Protein AF-A0A109FZC6-F1 (afdb_monomer_lite)

Organism: Bacillus mycoides (NCBI:txid1405)

Radius of gyration: 13.99 Å; chains: 1; bounding box: 40×23×31 Å

Secondary structure (DSSP, 8-state):
--SSTTSS-HHHHHHHHHHHHHHHTSTT--HHHHHHHHHHHHHHHHHHHHHHHHHHHTT-

Sequence (60 aa):
MSGILAKFTYKQLHTMKHAILKYMLRDGITEEDFKIEQALLLKINYLIEEMKTSNKINKN

Foldseek 3Di:
DDDPLPPDDLVRLVVLLVVLVVVLPDPPDDPVNNVVSVVVNVVSVVSNVVVVVVVVVVPD

Structure (mmCIF, N/CA/C/O backbone):
data_AF-A0A109FZC6-F1
#
_entry.id   AF-A0A109FZC6-F1
#
loop_
_atom_site.group_PDB
_atom_site.id
_atom_site.type_symbol
_atom_site.label_atom_id
_atom_site.label_alt_id
_atom_site.label_comp_id
_atom_site.label_asym_id
_atom_site.label_entity_id
_atom_site.label_seq_id
_atom_site.pdbx_PDB_ins_code
_atom_site.Cartn_x
_atom_site.Cartn_y
_atom_site.Cartn_z
_atom_site.occupancy
_atom_site.B_iso_or_equiv
_atom_site.auth_seq_id
_atom_site.auth_comp_id
_atom_site.auth_asym_id
_atom_site.auth_atom_id
_atom_site.pdbx_PDB_model_num
ATOM 1 N N . MET A 1 1 ? 15.235 -12.670 -14.721 1.00 38.47 1 MET A N 1
ATOM 2 C CA . MET A 1 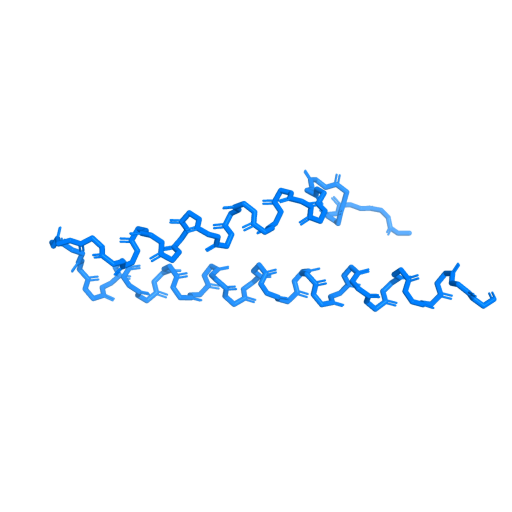1 ? 14.261 -13.119 -13.702 1.00 38.47 1 MET A CA 1
ATOM 3 C C . MET A 1 1 ? 13.073 -12.170 -13.737 1.00 38.47 1 MET A C 1
ATOM 5 O O . MET A 1 1 ? 13.153 -11.061 -13.238 1.00 38.47 1 MET A O 1
ATOM 9 N N . SER A 1 2 ? 12.035 -12.577 -14.463 1.00 53.28 2 SER A N 1
ATOM 10 C CA . SER A 1 2 ? 10.775 -11.858 -14.673 1.00 53.28 2 SER A CA 1
ATOM 11 C C . SER A 1 2 ? 9.704 -12.567 -13.846 1.00 53.28 2 SER A C 1
ATOM 13 O O . SER A 1 2 ? 9.712 -13.797 -13.817 1.00 53.28 2 SER A O 1
ATOM 15 N N . GLY A 1 3 ? 8.804 -11.842 -13.177 1.00 47.03 3 GLY A N 1
ATOM 16 C CA . GLY A 1 3 ? 7.647 -12.515 -12.576 1.00 47.03 3 GLY A CA 1
ATOM 17 C C . GLY A 1 3 ? 6.638 -11.658 -11.818 1.00 47.03 3 GLY A C 1
ATOM 18 O O . GLY A 1 3 ? 5.446 -11.928 -11.919 1.00 47.03 3 GLY A O 1
ATOM 19 N N . ILE A 1 4 ? 7.056 -10.622 -11.083 1.00 50.34 4 ILE A N 1
ATOM 20 C CA . ILE A 1 4 ? 6.110 -9.837 -10.253 1.00 50.34 4 ILE A CA 1
ATOM 21 C C . ILE A 1 4 ? 6.210 -8.328 -10.507 1.00 50.34 4 ILE A C 1
ATOM 23 O O . ILE A 1 4 ? 5.177 -7.661 -10.558 1.00 50.34 4 ILE A O 1
ATOM 27 N N . LEU A 1 5 ? 7.404 -7.799 -10.802 1.00 51.22 5 LEU A N 1
ATOM 28 C CA . LEU A 1 5 ? 7.589 -6.367 -11.084 1.00 51.22 5 LEU A CA 1
ATOM 29 C C . LEU A 1 5 ? 6.895 -5.882 -12.375 1.00 51.22 5 LEU A C 1
ATOM 31 O O . LEU A 1 5 ? 6.706 -4.687 -12.564 1.00 51.22 5 LEU A O 1
ATOM 35 N N . ALA A 1 6 ? 6.486 -6.802 -13.256 1.00 53.59 6 ALA A N 1
ATOM 36 C CA . ALA A 1 6 ? 5.858 -6.488 -14.540 1.00 53.59 6 ALA A CA 1
ATOM 37 C C . ALA A 1 6 ? 4.338 -6.227 -14.471 1.00 53.59 6 ALA A C 1
ATOM 39 O O . ALA A 1 6 ? 3.748 -5.876 -15.490 1.00 53.59 6 ALA A O 1
ATOM 40 N N . LYS A 1 7 ? 3.670 -6.407 -13.318 1.00 69.00 7 LYS A N 1
ATOM 41 C CA . LYS A 1 7 ? 2.199 -6.263 -13.252 1.00 69.00 7 LYS A CA 1
ATOM 42 C C . LYS A 1 7 ? 1.703 -4.824 -13.098 1.00 69.00 7 LYS A C 1
ATOM 44 O O . LYS A 1 7 ? 0.565 -4.557 -13.474 1.00 69.00 7 LYS A O 1
ATOM 49 N N . PHE A 1 8 ? 2.524 -3.902 -12.593 1.00 75.75 8 PHE A N 1
ATOM 50 C CA . PHE A 1 8 ? 2.112 -2.515 -12.371 1.00 75.75 8 PHE A CA 1
ATOM 51 C C . PHE A 1 8 ? 3.178 -1.526 -12.835 1.00 75.75 8 PHE A C 1
ATOM 53 O O . PHE A 1 8 ? 4.348 -1.617 -12.480 1.00 75.75 8 PHE A O 1
ATOM 60 N N . THR A 1 9 ? 2.756 -0.548 -13.629 1.00 84.81 9 THR A N 1
ATOM 61 C CA . THR A 1 9 ? 3.583 0.589 -14.034 1.00 84.81 9 THR A CA 1
ATOM 62 C C . THR A 1 9 ? 3.819 1.537 -12.858 1.00 84.81 9 THR A C 1
ATOM 64 O O . THR A 1 9 ? 3.000 1.642 -11.944 1.00 84.81 9 THR A O 1
ATOM 67 N N . TYR A 1 10 ? 4.895 2.326 -12.928 1.00 85.50 10 TYR A N 1
ATOM 68 C CA . TYR A 1 10 ? 5.198 3.364 -11.935 1.00 85.50 10 TYR A CA 1
ATOM 69 C C . TYR A 1 10 ? 4.005 4.305 -11.690 1.00 85.50 10 TYR A C 1
ATOM 71 O O . TYR A 1 10 ? 3.679 4.630 -10.550 1.00 85.50 10 TYR A O 1
ATOM 79 N N . LYS A 1 11 ? 3.297 4.693 -12.761 1.00 89.25 11 LYS A N 1
ATOM 80 C CA . LYS A 1 11 ? 2.094 5.532 -12.672 1.00 89.25 11 LYS A CA 1
ATOM 81 C C . LYS A 1 11 ? 0.965 4.832 -11.910 1.00 89.25 11 LYS A C 1
ATOM 83 O O . LYS A 1 11 ? 0.345 5.461 -11.060 1.00 89.25 11 LYS A O 1
ATOM 88 N N . GLN A 1 12 ? 0.731 3.543 -12.170 1.00 90.50 12 GLN A N 1
ATOM 89 C CA . GLN A 1 12 ? -0.281 2.755 -11.458 1.00 90.50 12 GLN A CA 1
ATOM 90 C C . GLN A 1 12 ? 0.040 2.623 -9.964 1.00 90.50 12 GLN A C 1
ATOM 92 O O . GLN A 1 12 ? -0.866 2.769 -9.150 1.00 90.50 12 GLN A O 1
ATOM 97 N N . LEU A 1 13 ? 1.311 2.443 -9.587 1.00 91.12 13 LEU A N 1
ATOM 98 C CA . LEU A 1 13 ? 1.716 2.402 -8.175 1.00 91.12 13 LEU A CA 1
ATOM 99 C C . LEU A 1 13 ? 1.426 3.725 -7.450 1.00 91.12 13 LEU A C 1
ATOM 101 O O . LEU A 1 13 ? 0.906 3.718 -6.336 1.00 91.12 13 LEU A O 1
ATOM 105 N N . HIS A 1 14 ? 1.690 4.868 -8.090 1.00 91.62 14 HIS A N 1
ATOM 106 C CA . HIS A 1 14 ? 1.331 6.180 -7.532 1.00 91.62 14 HIS A CA 1
ATOM 107 C C . HIS A 1 14 ? -0.182 6.380 -7.421 1.00 91.62 14 HIS A C 1
ATOM 109 O O . HIS A 1 14 ? -0.655 6.939 -6.433 1.00 91.62 14 HIS A O 1
ATOM 115 N N . THR A 1 15 ? -0.958 5.887 -8.390 1.00 94.44 15 THR A N 1
ATOM 116 C CA . THR A 1 15 ? -2.425 5.899 -8.304 1.00 94.44 15 THR A CA 1
ATOM 117 C C . THR A 1 15 ? -2.926 5.064 -7.125 1.00 94.44 15 THR A C 1
ATOM 119 O O . THR A 1 15 ? -3.774 5.539 -6.373 1.00 94.44 15 THR A O 1
ATOM 122 N N . MET A 1 16 ? -2.376 3.864 -6.917 1.00 93.19 16 MET A N 1
ATOM 123 C CA . MET A 1 16 ? -2.731 3.006 -5.780 1.00 93.19 16 MET A CA 1
ATOM 124 C C . MET A 1 16 ? -2.363 3.651 -4.445 1.00 93.19 16 MET A C 1
ATOM 126 O O . MET A 1 16 ? -3.195 3.704 -3.545 1.00 93.19 16 MET A O 1
ATOM 130 N N . LYS A 1 17 ? -1.158 4.226 -4.340 1.00 93.69 17 LYS A N 1
ATOM 131 C CA . LYS A 1 17 ? -0.724 4.992 -3.164 1.00 93.69 17 LYS A CA 1
ATOM 132 C C . LYS A 1 17 ? -1.728 6.090 -2.808 1.00 93.69 17 LYS A C 1
ATOM 134 O O . LYS A 1 17 ? -2.108 6.230 -1.651 1.00 93.69 17 LYS A O 1
ATOM 139 N N . HIS A 1 18 ? -2.168 6.859 -3.804 1.00 94.69 18 HIS A N 1
ATOM 140 C CA . HIS A 1 18 ? -3.133 7.941 -3.605 1.00 94.69 18 HIS A CA 1
ATOM 141 C C . HIS A 1 18 ? -4.514 7.436 -3.176 1.00 94.69 18 HIS A C 1
ATOM 143 O O . HIS A 1 18 ? -5.153 8.044 -2.321 1.00 94.69 18 HIS A O 1
ATOM 149 N N . ALA A 1 19 ? -4.973 6.323 -3.753 1.00 93.75 19 ALA A N 1
ATOM 150 C CA . ALA A 1 19 ? -6.248 5.710 -3.394 1.00 93.75 19 ALA A CA 1
ATOM 151 C C . ALA A 1 19 ? -6.260 5.229 -1.935 1.00 93.75 19 ALA A C 1
ATOM 153 O O . ALA A 1 19 ? -7.204 5.534 -1.212 1.00 93.75 19 ALA A O 1
ATOM 154 N N . ILE A 1 20 ? -5.187 4.567 -1.492 1.00 93.38 20 ILE A N 1
ATOM 155 C CA . ILE A 1 20 ? -5.037 4.086 -0.111 1.00 93.38 20 ILE A CA 1
ATOM 156 C C . ILE A 1 20 ? -5.030 5.254 0.870 1.00 93.38 20 ILE A C 1
ATOM 158 O O . ILE A 1 20 ? -5.785 5.251 1.834 1.00 93.38 20 ILE A O 1
ATOM 162 N N . LEU A 1 21 ? -4.252 6.304 0.589 1.00 93.44 21 LEU A N 1
ATOM 163 C CA . LEU A 1 21 ? -4.224 7.494 1.443 1.00 93.44 21 LEU A CA 1
ATOM 164 C C . LEU A 1 21 ? -5.607 8.141 1.570 1.00 93.44 21 LEU A C 1
ATOM 166 O O . LEU A 1 21 ? -5.996 8.538 2.661 1.00 93.44 21 LEU A O 1
ATOM 170 N N . LYS A 1 22 ? -6.378 8.212 0.479 1.00 93.81 22 LYS A N 1
ATOM 171 C CA . LYS A 1 22 ? -7.760 8.711 0.528 1.00 93.81 22 LYS A CA 1
ATOM 172 C C . LYS A 1 22 ? -8.690 7.802 1.323 1.00 93.81 22 LYS A C 1
ATOM 174 O O . LYS A 1 22 ? -9.536 8.309 2.049 1.00 93.81 22 LYS A O 1
ATOM 179 N N . TYR A 1 23 ? -8.548 6.488 1.177 1.00 91.69 23 TYR A N 1
ATOM 180 C CA . TYR A 1 23 ? -9.352 5.517 1.913 1.00 91.69 23 TYR A CA 1
ATOM 181 C C . TYR A 1 23 ? -9.077 5.590 3.420 1.00 91.69 23 TYR A C 1
ATOM 183 O O . TYR A 1 23 ? -10.011 5.609 4.212 1.00 91.69 23 TYR A O 1
ATOM 191 N N . MET A 1 24 ? -7.810 5.746 3.809 1.00 90.12 24 MET A N 1
ATOM 192 C CA . MET A 1 24 ? -7.395 5.891 5.207 1.00 90.12 24 MET A CA 1
ATOM 193 C C . MET A 1 24 ? -7.865 7.191 5.875 1.00 90.12 24 MET A C 1
ATOM 195 O O . MET A 1 24 ? -7.905 7.261 7.098 1.00 90.12 24 MET A O 1
ATOM 199 N N . LEU A 1 25 ? -8.212 8.215 5.090 1.00 91.44 25 LEU A N 1
ATOM 200 C CA . LEU A 1 25 ? -8.767 9.486 5.575 1.00 91.44 25 LEU A CA 1
ATOM 201 C C . LEU A 1 25 ? -10.300 9.472 5.684 1.00 91.44 25 LEU A C 1
ATOM 203 O O . LEU A 1 25 ? -10.894 10.492 6.028 1.00 91.44 25 LEU A O 1
ATOM 207 N N . ARG A 1 26 ? -10.956 8.362 5.331 1.00 91.56 26 ARG A N 1
ATOM 208 C CA . ARG A 1 26 ? -12.414 8.252 5.341 1.00 91.56 26 ARG A CA 1
ATOM 209 C C . ARG A 1 26 ? -12.945 8.103 6.768 1.00 91.56 26 ARG A C 1
ATOM 211 O O . ARG A 1 26 ? -12.436 7.302 7.549 1.00 91.56 26 ARG A O 1
ATOM 218 N N . ASP A 1 27 ? -14.051 8.786 7.047 1.00 88.69 27 ASP A N 1
ATOM 219 C CA . ASP A 1 27 ? -14.805 8.599 8.285 1.00 88.69 27 ASP A CA 1
ATOM 220 C C . ASP A 1 27 ? -15.361 7.170 8.397 1.00 88.69 27 ASP A C 1
ATOM 222 O O . ASP A 1 27 ? -15.943 6.626 7.452 1.00 88.69 27 ASP A O 1
ATOM 226 N N . GLY A 1 28 ? -15.197 6.567 9.576 1.00 89.25 28 GLY A N 1
ATOM 227 C CA . GLY A 1 28 ? -15.667 5.210 9.866 1.00 89.25 28 GLY A CA 1
ATOM 228 C C . GLY A 1 28 ? -14.685 4.090 9.511 1.00 89.25 28 GLY A C 1
ATOM 229 O O . GLY A 1 28 ? -15.093 2.931 9.496 1.00 89.25 28 GLY A O 1
ATOM 230 N N . ILE A 1 29 ? -13.414 4.404 9.231 1.00 90.62 29 ILE A N 1
ATOM 231 C CA . ILE A 1 29 ? -12.365 3.386 9.107 1.00 90.62 29 ILE A CA 1
ATOM 232 C C . ILE A 1 29 ? -12.065 2.749 10.470 1.00 90.62 29 ILE A C 1
ATOM 234 O O . ILE A 1 29 ? -11.940 3.444 11.481 1.00 90.62 29 ILE A O 1
ATOM 238 N N . THR A 1 30 ? -11.953 1.421 10.508 1.00 93.75 30 THR A N 1
ATOM 239 C CA . THR A 1 30 ? -11.560 0.716 11.731 1.00 93.75 30 THR A CA 1
ATOM 240 C C . THR A 1 30 ? -10.043 0.753 11.921 1.00 93.75 30 THR A C 1
ATOM 242 O O . THR A 1 30 ? -9.275 0.937 10.976 1.00 93.75 30 THR A O 1
ATOM 245 N N . GLU A 1 31 ? -9.573 0.553 13.153 1.00 91.12 31 GLU A N 1
ATOM 246 C CA . GLU A 1 31 ? -8.132 0.462 13.424 1.00 91.12 31 GLU A CA 1
ATOM 247 C C . GLU A 1 31 ? -7.484 -0.731 12.691 1.00 91.12 31 GLU A C 1
ATOM 249 O O . GLU A 1 31 ? -6.315 -0.676 12.302 1.00 91.12 31 GLU A O 1
ATOM 254 N N . GLU A 1 32 ? -8.245 -1.805 12.475 1.00 93.25 32 GLU A N 1
ATOM 255 C CA . GLU A 1 32 ? -7.798 -2.981 11.730 1.00 93.25 32 GLU A CA 1
ATOM 256 C C . GLU A 1 32 ? -7.639 -2.673 10.237 1.00 93.25 32 GLU A C 1
ATOM 258 O O . GLU A 1 32 ? -6.564 -2.919 9.683 1.00 93.25 32 GLU A O 1
ATOM 263 N N . ASP A 1 33 ? -8.634 -2.026 9.619 1.00 90.00 33 ASP A N 1
ATOM 264 C CA . ASP A 1 33 ? -8.532 -1.525 8.243 1.00 90.00 33 ASP A CA 1
ATOM 265 C C . ASP A 1 33 ? -7.323 -0.594 8.098 1.00 90.00 33 ASP A C 1
ATOM 267 O O . ASP A 1 33 ? -6.519 -0.739 7.181 1.00 90.00 33 ASP A O 1
ATOM 271 N N . PHE A 1 34 ? -7.121 0.318 9.052 1.00 92.00 34 PHE A N 1
ATOM 272 C CA . PHE A 1 34 ? -5.983 1.234 9.045 1.00 92.00 34 PHE A CA 1
ATOM 273 C C . PHE A 1 34 ? -4.633 0.498 9.092 1.00 92.00 34 PHE A C 1
ATOM 275 O O . PHE A 1 34 ? -3.696 0.876 8.387 1.00 92.00 34 PHE A O 1
ATOM 282 N N . LYS A 1 35 ? -4.503 -0.571 9.888 1.00 93.88 35 LYS A N 1
ATOM 283 C CA . LYS A 1 35 ? -3.281 -1.399 9.941 1.00 93.88 35 LYS A CA 1
ATOM 284 C C . LYS A 1 35 ? -3.041 -2.149 8.631 1.00 93.88 35 LYS A C 1
ATOM 286 O O . LYS A 1 35 ? -1.903 -2.185 8.155 1.00 93.88 35 LYS A O 1
ATOM 291 N N . ILE A 1 36 ? -4.091 -2.713 8.037 1.00 93.00 36 ILE A N 1
ATOM 292 C CA . ILE A 1 36 ? -4.018 -3.424 6.753 1.00 93.00 36 ILE A CA 1
ATOM 293 C C . ILE A 1 36 ? -3.591 -2.462 5.637 1.00 93.00 36 ILE A C 1
ATOM 295 O O . ILE A 1 36 ? -2.654 -2.752 4.886 1.00 93.00 36 ILE A O 1
ATOM 299 N N . GLU A 1 37 ? -4.213 -1.288 5.573 1.00 92.75 37 GLU A N 1
ATOM 300 C CA . GLU A 1 37 ? -3.939 -0.269 4.559 1.00 92.75 37 GLU A CA 1
ATOM 301 C C . GLU A 1 37 ? -2.546 0.352 4.719 1.00 92.75 37 GLU A C 1
ATOM 303 O O . GLU A 1 37 ? -1.840 0.560 3.730 1.00 92.75 37 GLU A O 1
ATOM 308 N N . GLN A 1 38 ? -2.066 0.544 5.953 1.00 93.88 38 GLN A N 1
ATOM 309 C CA . GLN A 1 38 ? -0.671 0.926 6.199 1.00 93.88 38 GLN A CA 1
ATOM 310 C C . GLN A 1 38 ? 0.321 -0.121 5.682 1.00 93.88 38 GLN A C 1
ATOM 312 O O . GLN A 1 38 ? 1.319 0.230 5.047 1.00 93.88 38 GLN A O 1
ATOM 317 N N . ALA A 1 39 ? 0.064 -1.409 5.925 1.00 94.25 39 ALA A N 1
ATOM 318 C CA . ALA A 1 39 ? 0.930 -2.477 5.433 1.00 94.25 39 ALA A CA 1
ATOM 319 C C . ALA A 1 39 ? 0.951 -2.522 3.894 1.00 94.25 39 ALA A C 1
ATOM 321 O O . ALA A 1 39 ? 2.004 -2.745 3.287 1.00 94.25 39 ALA A O 1
ATOM 322 N N . LEU A 1 40 ? -0.192 -2.268 3.251 1.00 93.12 40 LEU A N 1
ATOM 323 C CA . LEU A 1 40 ? -0.296 -2.165 1.797 1.00 93.12 40 LEU A CA 1
ATOM 324 C C . LEU A 1 40 ? 0.453 -0.936 1.254 1.00 93.12 40 LEU A C 1
ATOM 326 O O . LEU A 1 40 ? 1.199 -1.049 0.276 1.00 93.12 40 LEU A O 1
ATOM 330 N N . LEU A 1 41 ? 0.331 0.213 1.923 1.00 94.44 41 LEU A N 1
ATOM 331 C CA . LEU A 1 41 ? 1.036 1.450 1.583 1.00 94.44 41 LEU A CA 1
ATOM 332 C C . LEU A 1 41 ? 2.561 1.269 1.623 1.00 94.44 41 LEU A C 1
ATOM 334 O O . LEU A 1 41 ? 3.265 1.737 0.724 1.00 94.44 41 LEU A O 1
ATOM 338 N N . LEU A 1 42 ? 3.077 0.561 2.633 1.00 94.38 42 LEU A N 1
ATOM 339 C CA . LEU A 1 42 ? 4.504 0.244 2.752 1.00 94.38 42 LEU A CA 1
ATOM 340 C C . LEU A 1 42 ? 4.998 -0.610 1.579 1.00 94.38 42 LEU A C 1
ATOM 342 O O . LEU A 1 42 ? 6.029 -0.288 0.986 1.00 94.38 42 LEU A O 1
ATOM 346 N N . LYS A 1 43 ? 4.243 -1.644 1.187 1.00 92.56 43 LYS A N 1
ATOM 347 C CA . LYS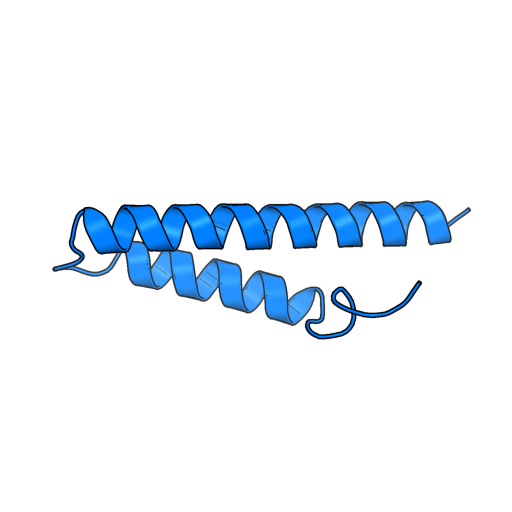 A 1 43 ? 4.580 -2.488 0.026 1.00 92.56 43 LYS A CA 1
ATOM 348 C C . LYS A 1 43 ? 4.618 -1.685 -1.275 1.00 92.56 43 LYS A C 1
ATOM 350 O O . LYS A 1 43 ? 5.542 -1.847 -2.066 1.00 92.56 43 LYS A O 1
ATOM 355 N N . ILE A 1 44 ? 3.6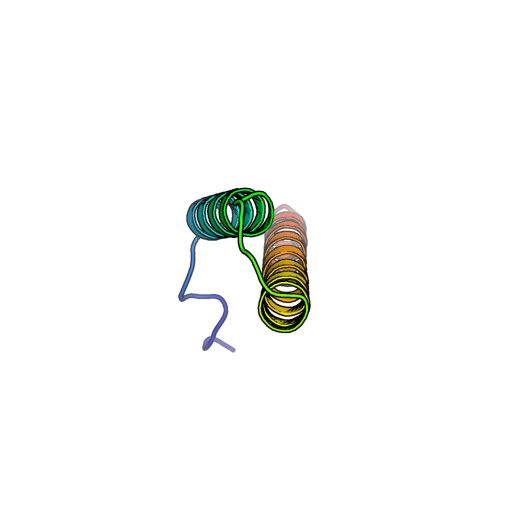53 -0.791 -1.491 1.00 91.25 44 ILE A N 1
ATOM 356 C CA . ILE A 1 44 ? 3.619 0.059 -2.691 1.00 91.25 44 ILE A CA 1
ATOM 357 C C . ILE A 1 44 ? 4.788 1.045 -2.707 1.00 91.25 44 ILE A C 1
ATOM 359 O O . ILE A 1 44 ? 5.421 1.216 -3.747 1.00 91.25 44 ILE A O 1
ATOM 363 N N . ASN A 1 45 ? 5.115 1.667 -1.571 1.00 91.81 45 ASN A N 1
ATOM 364 C CA . ASN A 1 45 ? 6.276 2.555 -1.482 1.00 91.81 45 ASN A CA 1
ATOM 365 C C . ASN A 1 45 ? 7.584 1.808 -1.774 1.00 91.81 45 ASN A C 1
ATOM 367 O O . ASN A 1 45 ? 8.414 2.327 -2.516 1.00 91.81 45 ASN A O 1
ATOM 371 N N . TYR A 1 46 ? 7.739 0.586 -1.259 1.00 91.62 46 TYR A N 1
ATOM 372 C CA . TYR A 1 46 ? 8.890 -0.261 -1.569 1.00 91.62 46 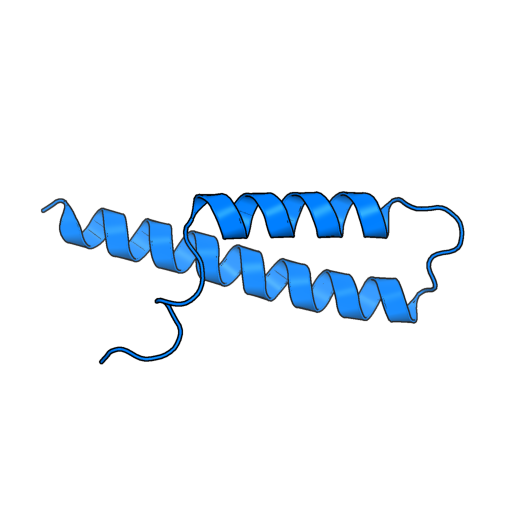TYR A CA 1
ATOM 373 C C . TYR A 1 46 ? 9.018 -0.517 -3.078 1.00 91.62 46 TYR A C 1
ATOM 375 O O . TYR A 1 46 ? 10.073 -0.256 -3.650 1.00 91.62 46 TYR A O 1
ATOM 383 N N . LEU A 1 47 ? 7.930 -0.916 -3.747 1.00 89.06 47 LEU A N 1
ATOM 384 C CA . LEU A 1 47 ? 7.926 -1.151 -5.198 1.00 89.06 47 LEU A CA 1
ATOM 385 C C . LEU A 1 47 ? 8.259 0.116 -6.004 1.00 89.06 47 LEU A C 1
ATOM 387 O O . LEU A 1 47 ? 8.967 0.050 -7.007 1.00 89.06 47 LEU A O 1
ATOM 391 N N . ILE A 1 48 ? 7.780 1.286 -5.568 1.00 89.44 48 ILE A N 1
ATOM 392 C CA . ILE A 1 48 ? 8.107 2.575 -6.198 1.00 89.44 48 ILE A CA 1
ATOM 393 C C . ILE A 1 48 ? 9.614 2.853 -6.117 1.00 89.44 48 ILE A C 1
ATOM 395 O O . ILE A 1 48 ? 10.209 3.265 -7.116 1.00 89.44 48 ILE A O 1
ATOM 399 N N . GLU A 1 49 ? 10.234 2.639 -4.955 1.00 89.25 49 GLU A N 1
ATOM 400 C CA . GLU A 1 49 ? 11.677 2.840 -4.767 1.00 89.25 49 GLU A CA 1
ATOM 401 C C . GLU A 1 49 ? 12.516 1.791 -5.506 1.00 89.25 49 GLU A C 1
ATOM 403 O O . GLU A 1 49 ? 13.541 2.130 -6.105 1.00 89.25 49 GLU A O 1
ATOM 408 N N . GLU A 1 50 ? 12.057 0.542 -5.564 1.00 88.25 50 GLU A N 1
ATOM 409 C CA . GLU A 1 50 ? 12.690 -0.517 -6.353 1.00 88.25 50 GLU A CA 1
ATOM 410 C C . GLU A 1 50 ? 12.689 -0.171 -7.852 1.00 88.25 50 GLU A C 1
ATOM 412 O O . GLU A 1 50 ? 13.726 -0.258 -8.517 1.00 88.25 50 GLU A O 1
ATOM 417 N N . MET A 1 51 ? 11.563 0.321 -8.387 1.00 85.88 51 MET A N 1
ATOM 418 C CA . MET A 1 51 ? 11.477 0.782 -9.778 1.00 85.88 51 MET A CA 1
ATOM 419 C C . MET A 1 51 ? 12.350 2.012 -10.040 1.00 85.88 51 MET A C 1
ATOM 421 O O . MET A 1 51 ? 12.996 2.090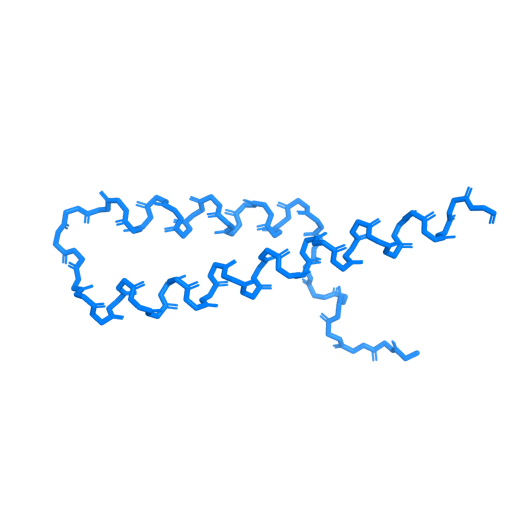 -11.085 1.00 85.88 51 MET A O 1
ATOM 425 N N . LYS A 1 52 ? 12.400 2.981 -9.115 1.00 84.69 52 LYS A N 1
ATOM 426 C CA . LYS A 1 52 ? 13.304 4.141 -9.227 1.00 84.69 52 LYS A CA 1
ATOM 427 C C . LYS A 1 52 ? 14.762 3.703 -9.281 1.00 84.69 52 LYS A C 1
ATOM 429 O O . LYS A 1 52 ? 15.508 4.190 -10.127 1.00 84.69 52 LYS A O 1
ATOM 434 N N . THR A 1 53 ? 15.146 2.779 -8.406 1.00 83.44 53 THR A N 1
ATOM 435 C CA . THR A 1 53 ? 16.511 2.251 -8.318 1.00 83.44 53 THR A CA 1
ATOM 436 C C . THR A 1 53 ? 16.870 1.475 -9.583 1.00 83.44 53 THR A C 1
ATOM 438 O O . THR A 1 53 ? 17.894 1.759 -10.199 1.00 83.44 53 THR A O 1
ATOM 441 N N . SER A 1 54 ? 15.981 0.597 -10.053 1.00 77.31 54 SER A N 1
ATOM 442 C CA . SER A 1 54 ? 16.155 -0.167 -11.299 1.00 77.31 54 SER A CA 1
ATOM 443 C C . SER A 1 54 ? 16.286 0.740 -12.529 1.00 77.31 54 SER A C 1
ATOM 445 O O . SER A 1 54 ? 17.174 0.554 -13.358 1.00 77.31 54 SER A O 1
ATOM 447 N N . ASN A 1 55 ? 15.457 1.784 -12.623 1.00 68.00 55 ASN A N 1
ATOM 448 C CA . ASN A 1 55 ? 15.533 2.767 -13.709 1.00 68.00 55 ASN A CA 1
ATOM 449 C C . ASN A 1 55 ? 16.789 3.649 -13.639 1.00 68.00 55 ASN A C 1
ATOM 451 O O . ASN A 1 55 ? 17.234 4.151 -14.669 1.00 68.00 55 ASN A O 1
ATOM 455 N N . LYS A 1 56 ? 17.348 3.871 -12.443 1.00 64.62 56 LYS A N 1
ATOM 456 C CA . LYS A 1 56 ? 18.598 4.619 -12.256 1.00 64.62 56 LYS A CA 1
ATOM 457 C C . LYS A 1 56 ? 19.820 3.779 -12.637 1.00 64.62 56 LYS A C 1
ATOM 459 O O . LYS A 1 56 ? 20.757 4.330 -13.198 1.00 64.62 56 LYS A O 1
ATOM 464 N N . ILE A 1 57 ? 19.786 2.469 -12.385 1.00 58.41 57 ILE A N 1
ATOM 465 C CA . ILE A 1 57 ? 20.837 1.524 -12.802 1.00 58.41 57 ILE A CA 1
ATOM 466 C C . ILE A 1 57 ? 20.873 1.378 -14.334 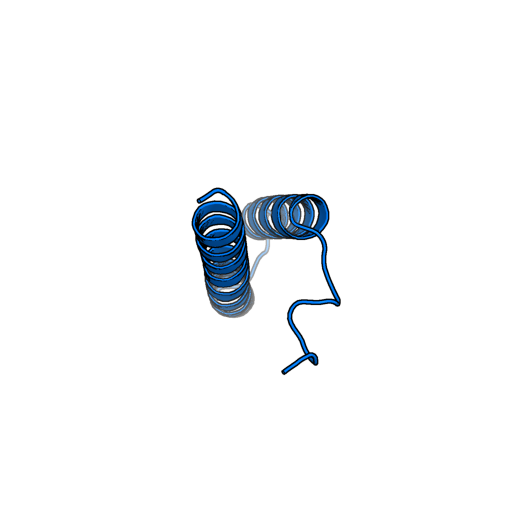1.00 58.41 57 ILE A C 1
ATOM 468 O O . ILE A 1 57 ? 21.951 1.360 -14.909 1.00 58.41 57 ILE A O 1
ATOM 472 N N . ASN A 1 58 ? 19.718 1.384 -15.009 1.00 57.19 58 ASN A N 1
ATOM 473 C CA . ASN A 1 58 ? 19.622 1.313 -16.479 1.00 57.19 58 ASN A CA 1
ATOM 474 C C . ASN A 1 58 ? 19.996 2.614 -17.228 1.00 57.19 58 ASN A C 1
ATOM 476 O O . ASN A 1 58 ? 19.778 2.699 -18.436 1.00 57.19 58 ASN A O 1
ATOM 480 N N . LYS A 1 59 ? 20.496 3.647 -16.538 1.00 54.50 59 LYS A N 1
ATOM 481 C CA . LYS A 1 59 ? 20.885 4.937 -17.139 1.00 54.50 59 LYS A CA 1
ATOM 482 C C . LYS A 1 59 ? 22.401 5.154 -17.263 1.00 54.50 59 LYS A C 1
ATOM 484 O O . LYS A 1 59 ? 22.784 6.245 -17.679 1.00 54.50 59 LYS A O 1
ATOM 489 N N . ASN A 1 60 ? 23.224 4.157 -16.929 1.00 44.69 60 ASN A N 1
ATOM 490 C CA . ASN A 1 60 ? 24.683 4.200 -17.080 1.00 44.69 60 ASN A CA 1
ATOM 491 C C . ASN A 1 60 ? 25.159 3.336 -18.246 1.00 44.69 60 ASN A C 1
ATOM 493 O O . ASN A 1 60 ? 24.663 2.193 -18.355 1.00 44.69 60 ASN A O 1
#

pLDDT: mean 82.78, std 15.75, range [38.47, 94.69]